Protein AF-A0A7C1WHR1-F1 (afdb_monomer_lite)

Organism: NCBI:txid2052148

Secondary structure (DSSP, 8-state):
-------SS------TT--------TTSSHHHHHHHHTTSS--

pLDDT: mean 92.86, std 5.64, range [64.88, 97.88]

Foldseek 3Di:
DDDDDLDDPDDDDDDPPDDDDDDDDPSNNRVVVVCCVVVNDPD

InterPro domains:
  IPR003439 ABC transporter-like, ATP-binding domain [PF00005] (7-43)
  IPR027417 P-loop containing nucleoside triphosphate hydrolase [G3DSA:3.40.50.300] (1-43)
  IPR027417 P-loop containing nucleoside triphosphate hydrolase [SSF52540] (3-43)
  IPR050763 ABC transporter ATP-binding component [PTHR42711] (2-43)

Radius of gyration: 11.75 Å; chains: 1; bounding box: 22×18×38 Å

Structure (mmCIF, N/CA/C/O backbone):
data_AF-A0A7C1WHR1-F1
#
_entry.id   AF-A0A7C1WHR1-F1
#
loop_
_atom_site.group_PDB
_atom_site.id
_atom_site.type_symbol
_atom_site.label_atom_id
_atom_site.label_alt_id
_atom_site.label_comp_id
_atom_site.label_asym_id
_atom_site.label_entity_id
_atom_site.label_seq_id
_atom_site.pdbx_PDB_ins_code
_atom_site.Cartn_x
_atom_site.Cartn_y
_atom_site.Cartn_z
_atom_site.occupancy
_atom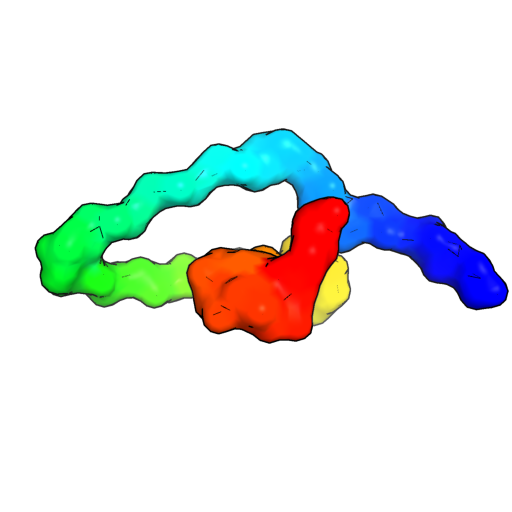_site.B_iso_or_equiv
_atom_site.auth_seq_id
_atom_site.auth_comp_id
_atom_site.auth_asym_id
_atom_site.auth_atom_id
_atom_site.pdbx_PDB_model_num
ATOM 1 N N . MET A 1 1 ? 5.130 1.855 -26.297 1.00 64.88 1 MET A N 1
ATOM 2 C CA . MET A 1 1 ? 5.284 1.860 -24.823 1.00 64.88 1 MET A CA 1
ATOM 3 C C . MET A 1 1 ? 5.525 0.434 -24.356 1.00 64.88 1 MET A C 1
ATOM 5 O O . MET A 1 1 ? 4.816 -0.454 -24.811 1.00 64.88 1 MET A O 1
ATOM 9 N N . LYS A 1 2 ? 6.534 0.191 -23.513 1.00 80.44 2 LYS A N 1
ATOM 10 C CA . LYS A 1 2 ? 6.805 -1.151 -22.977 1.00 80.44 2 LYS A CA 1
ATOM 11 C C . LYS A 1 2 ? 5.785 -1.442 -21.871 1.00 80.44 2 LYS A C 1
ATOM 13 O O . LYS A 1 2 ? 5.709 -0.679 -20.913 1.00 80.44 2 LYS A O 1
ATOM 18 N N . ARG A 1 3 ? 4.975 -2.495 -22.021 1.00 82.12 3 ARG A N 1
ATOM 19 C CA . ARG A 1 3 ? 4.100 -2.976 -20.941 1.00 82.12 3 ARG A CA 1
ATOM 20 C C . ARG A 1 3 ? 4.970 -3.601 -19.854 1.00 82.12 3 ARG A C 1
ATOM 22 O O . ARG A 1 3 ? 5.869 -4.379 -20.160 1.00 82.12 3 ARG A O 1
ATOM 29 N N . VAL A 1 4 ? 4.697 -3.244 -18.606 1.00 86.06 4 VAL A N 1
ATOM 30 C CA . VAL A 1 4 ? 5.330 -3.825 -17.421 1.00 86.06 4 VAL A CA 1
ATOM 31 C C . VAL A 1 4 ? 4.214 -4.313 -16.516 1.00 86.06 4 VAL A C 1
ATOM 33 O O . VAL A 1 4 ? 3.224 -3.608 -16.321 1.00 86.06 4 VAL A O 1
ATOM 36 N N . GLN A 1 5 ? 4.368 -5.519 -15.986 1.00 88.75 5 GLN A 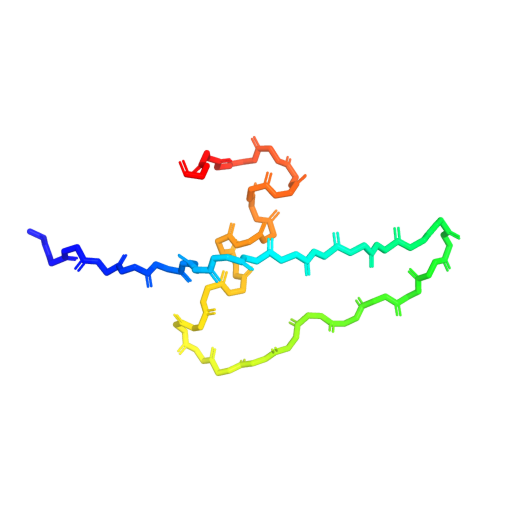N 1
ATOM 37 C CA . GLN A 1 5 ? 3.481 -6.023 -14.954 1.00 88.75 5 GLN A CA 1
ATOM 38 C C . GLN A 1 5 ? 3.804 -5.294 -13.646 1.00 88.75 5 GLN A C 1
ATOM 40 O O . GLN A 1 5 ? 4.871 -5.490 -13.072 1.00 88.75 5 GLN A O 1
ATOM 45 N N . ALA A 1 6 ? 2.911 -4.398 -13.218 1.00 90.44 6 ALA A N 1
ATOM 46 C CA . ALA A 1 6 ? 3.107 -3.612 -12.001 1.00 90.44 6 ALA A CA 1
ATOM 47 C C . ALA A 1 6 ? 2.777 -4.408 -10.731 1.00 90.44 6 ALA A C 1
ATOM 49 O O . ALA A 1 6 ? 3.403 -4.176 -9.703 1.00 90.44 6 ALA A O 1
ATOM 50 N N . LEU A 1 7 ? 1.798 -5.317 -10.808 1.00 93.31 7 LEU A N 1
ATOM 51 C CA . LEU A 1 7 ? 1.309 -6.133 -9.698 1.00 93.31 7 LEU A CA 1
ATOM 52 C C . LEU A 1 7 ? 1.109 -7.581 -10.161 1.00 93.31 7 LEU A C 1
ATOM 54 O O . LEU A 1 7 ? 0.733 -7.830 -11.308 1.00 93.31 7 LEU A O 1
ATOM 58 N N . SER A 1 8 ? 1.354 -8.530 -9.261 1.00 92.94 8 SER A N 1
ATOM 59 C CA . SER A 1 8 ? 1.105 -9.957 -9.473 1.00 92.94 8 SER A CA 1
ATOM 60 C C . SER A 1 8 ? 0.567 -10.549 -8.178 1.00 92.94 8 SER A C 1
ATOM 62 O O . SER A 1 8 ? 1.267 -10.497 -7.172 1.00 92.94 8 SER A O 1
ATOM 64 N N . GLU A 1 9 ? -0.667 -11.061 -8.207 1.00 92.69 9 GLU A N 1
ATOM 65 C CA . GLU A 1 9 ? -1.289 -11.822 -7.105 1.00 92.69 9 GLU A CA 1
ATOM 66 C C . GLU A 1 9 ? -1.205 -11.145 -5.720 1.00 92.69 9 GLU A C 1
ATOM 68 O O . GLU A 1 9 ? -0.968 -11.789 -4.697 1.00 92.69 9 GLU A O 1
ATOM 73 N N . LEU A 1 10 ? -1.393 -9.821 -5.675 1.00 93.00 10 LEU A N 1
ATOM 74 C CA . LEU A 1 10 ? -1.362 -9.075 -4.419 1.00 93.00 10 LEU A CA 1
ATOM 75 C C . LEU A 1 10 ? -2.581 -9.424 -3.554 1.00 93.00 10 LEU A C 1
ATOM 77 O O . LEU A 1 10 ? -3.710 -9.111 -3.920 1.00 93.00 10 LEU A O 1
ATOM 81 N N . ASN A 1 11 ? -2.321 -9.971 -2.369 1.00 94.38 11 ASN A N 1
ATOM 82 C CA . ASN A 1 11 ? -3.300 -10.142 -1.301 1.00 94.38 11 ASN A CA 1
ATOM 83 C C . ASN A 1 11 ? -2.899 -9.238 -0.130 1.00 94.38 11 ASN A C 1
ATOM 85 O O . ASN A 1 11 ? -1.779 -9.338 0.368 1.00 94.38 11 ASN A O 1
ATOM 89 N N . LEU A 1 12 ? -3.789 -8.333 0.279 1.00 94.12 12 LEU A N 1
ATOM 90 C CA . LEU A 1 12 ? -3.551 -7.388 1.369 1.00 94.12 12 LEU A CA 1
ATOM 91 C C . LEU A 1 12 ? -4.819 -7.245 2.210 1.00 94.12 12 LEU A C 1
ATOM 93 O O . LEU A 1 12 ? -5.895 -7.002 1.670 1.00 94.12 12 LEU A O 1
ATOM 97 N N . GLN A 1 13 ? -4.662 -7.343 3.524 1.00 95.06 13 GLN A N 1
ATOM 98 C CA . GLN A 1 13 ? -5.687 -7.072 4.523 1.00 95.06 13 GLN A CA 1
ATOM 99 C C . GLN A 1 13 ? -5.094 -6.072 5.516 1.00 95.06 13 GLN A C 1
ATOM 101 O O . GLN A 1 13 ? -3.946 -6.233 5.926 1.00 95.06 13 GLN A O 1
ATOM 106 N N . VAL A 1 14 ? -5.846 -5.020 5.831 1.00 94.06 14 VAL A N 1
ATOM 107 C CA . VAL A 1 14 ? -5.476 -3.997 6.817 1.00 94.06 14 VAL A CA 1
ATO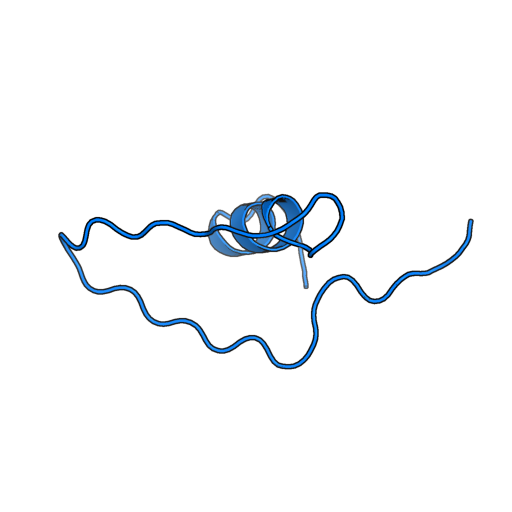M 108 C C . VAL A 1 14 ? -6.688 -3.792 7.705 1.00 94.06 14 VAL A C 1
ATOM 110 O O . VAL A 1 14 ? -7.783 -3.532 7.199 1.00 94.06 14 VAL A O 1
ATOM 113 N N . GLU A 1 15 ? -6.499 -3.938 9.009 1.00 96.12 15 GLU A N 1
ATOM 114 C CA . GLU A 1 15 ? -7.593 -3.862 9.972 1.00 96.12 15 GLU A CA 1
ATOM 115 C C . GLU A 1 15 ? -7.948 -2.412 10.322 1.00 96.12 15 GLU A C 1
ATOM 117 O O . GLU A 1 15 ? -7.152 -1.476 10.180 1.00 96.12 15 GLU A O 1
ATOM 122 N N . GLN A 1 16 ? -9.171 -2.199 10.810 1.00 96.38 16 GLN A N 1
ATOM 123 C CA . GLN A 1 16 ? -9.593 -0.866 11.229 1.00 96.38 16 GLN A CA 1
ATOM 124 C C . GLN A 1 16 ? -8.735 -0.364 12.401 1.00 96.38 16 GLN A C 1
ATOM 126 O O . GLN A 1 16 ? -8.634 -1.009 13.441 1.00 96.38 16 GLN A O 1
ATOM 131 N N . GLY A 1 17 ? -8.162 0.833 12.245 1.00 97.06 17 GLY A N 1
ATOM 132 C CA . GLY A 1 17 ? -7.308 1.460 13.259 1.00 97.06 17 GLY A CA 1
ATOM 133 C C . GLY A 1 17 ? -5.840 1.024 13.210 1.00 97.06 17 GLY A C 1
ATOM 134 O O . GLY A 1 17 ? -5.039 1.533 13.992 1.00 97.06 17 GLY A O 1
ATOM 135 N N . GLU A 1 18 ? -5.465 0.133 12.291 1.00 96.88 18 GLU A N 1
ATOM 136 C CA . GLU A 1 18 ? -4.078 -0.280 12.092 1.00 96.88 18 GLU A CA 1
ATOM 137 C C . GLU A 1 18 ? -3.251 0.819 11.399 1.00 96.88 18 GLU A C 1
ATOM 139 O O . GLU A 1 18 ? -3.675 1.424 10.411 1.00 96.88 18 GLU A O 1
ATOM 144 N N . ILE A 1 19 ? -2.033 1.064 11.895 1.00 95.44 19 ILE A N 1
ATOM 145 C CA . ILE A 1 19 ? -1.040 1.886 11.193 1.00 95.44 19 ILE A CA 1
ATOM 146 C C . ILE A 1 19 ? -0.212 0.960 10.301 1.00 95.44 19 ILE A C 1
ATOM 148 O O . ILE A 1 19 ? 0.691 0.272 10.773 1.00 95.44 19 ILE A O 1
ATOM 152 N N . PHE A 1 20 ? -0.504 0.975 9.002 1.00 93.69 20 PHE A N 1
ATOM 153 C CA . PHE A 1 20 ? 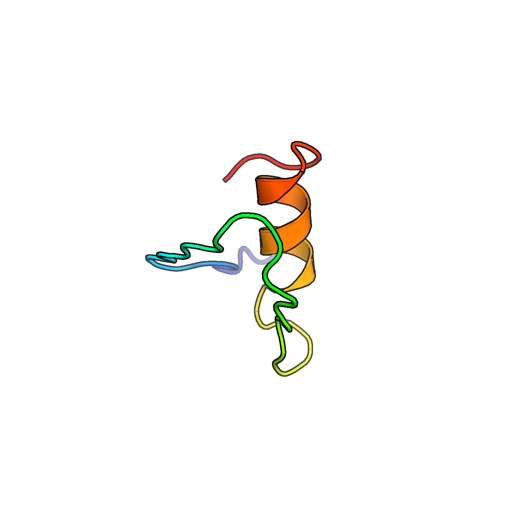0.164 0.133 8.011 1.00 93.69 20 PHE A CA 1
ATOM 154 C C . PHE A 1 20 ? 1.168 0.919 7.151 1.00 93.69 20 PHE A C 1
ATOM 156 O O . PHE A 1 20 ? 0.855 1.984 6.616 1.00 93.69 20 PHE A O 1
ATOM 163 N N . GLY A 1 21 ? 2.376 0.373 6.971 1.00 94.25 21 GLY A N 1
ATOM 164 C CA . GLY A 1 21 ? 3.415 0.931 6.100 1.00 94.25 21 GLY A CA 1
ATOM 165 C C . GLY A 1 21 ? 3.651 0.081 4.850 1.00 94.25 21 GLY A C 1
ATOM 166 O O . GLY A 1 21 ? 4.140 -1.040 4.951 1.00 94.25 21 GLY A O 1
ATOM 167 N N . PHE A 1 22 ? 3.385 0.631 3.658 1.00 94.69 22 PHE A N 1
ATOM 168 C CA . PHE A 1 22 ? 3.618 -0.061 2.382 1.00 94.69 22 PHE A CA 1
ATOM 169 C C . PHE A 1 22 ? 4.943 0.365 1.726 1.00 94.69 22 PHE A C 1
ATOM 171 O O . PHE A 1 22 ? 5.016 1.387 1.039 1.00 94.69 22 PHE A O 1
ATOM 178 N N . LEU A 1 23 ? 6.011 -0.407 1.954 1.00 94.44 23 LEU A N 1
ATOM 179 C CA . LEU A 1 23 ? 7.395 -0.058 1.597 1.00 94.44 23 LEU A CA 1
ATOM 180 C C . LEU A 1 23 ? 7.978 -0.942 0.480 1.00 94.44 23 LEU A C 1
ATOM 182 O O . LEU A 1 23 ? 7.477 -2.020 0.187 1.00 94.44 23 LEU A O 1
ATOM 186 N N . GLY A 1 24 ? 9.050 -0.468 -0.167 1.00 93.56 24 GLY A N 1
ATOM 187 C CA . GLY A 1 24 ? 9.734 -1.179 -1.257 1.00 93.56 24 GLY A CA 1
ATOM 188 C C . GLY A 1 24 ? 10.477 -0.246 -2.226 1.00 93.56 24 GLY A C 1
ATOM 189 O O . GLY A 1 24 ? 10.299 0.975 -2.157 1.00 93.56 24 GLY A O 1
ATOM 190 N N . PRO A 1 25 ? 11.283 -0.774 -3.164 1.00 95.81 25 PRO A N 1
ATOM 191 C CA . PRO A 1 25 ? 12.086 0.030 -4.090 1.00 95.81 25 PRO A CA 1
ATOM 192 C C . PRO A 1 25 ? 11.237 0.789 -5.125 1.00 95.81 25 PRO A C 1
ATOM 194 O O . PRO A 1 25 ? 10.032 0.554 -5.287 1.00 95.81 25 PRO A O 1
ATOM 197 N N . ASN A 1 26 ? 11.847 1.744 -5.829 1.00 93.31 26 ASN A N 1
ATOM 198 C CA . ASN A 1 26 ? 11.180 2.474 -6.911 1.00 93.31 26 ASN A CA 1
ATOM 199 C C . ASN A 1 26 ? 10.780 1.518 -8.042 1.00 93.31 26 ASN A C 1
ATOM 201 O O . ASN A 1 26 ? 11.539 0.629 -8.409 1.00 93.31 26 ASN A O 1
ATOM 205 N N . GLY A 1 27 ? 9.568 1.690 -8.575 1.00 91.44 27 GLY A N 1
ATOM 206 C CA . GLY A 1 27 ? 9.018 0.815 -9.616 1.00 91.44 27 GLY A CA 1
ATOM 207 C C . GLY A 1 27 ? 8.344 -0.470 -9.117 1.00 91.44 27 GLY A C 1
ATOM 208 O O . GLY A 1 27 ? 7.678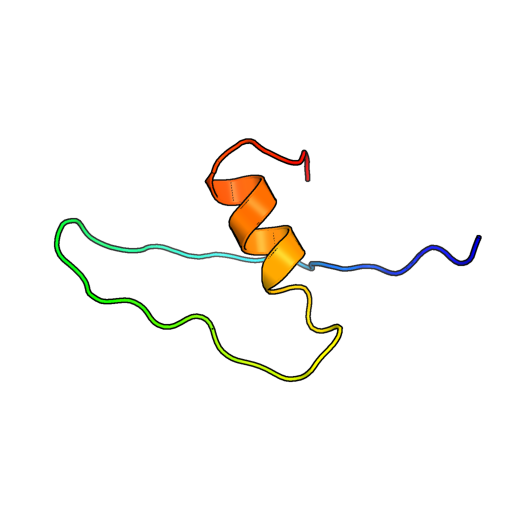 -1.119 -9.910 1.00 91.44 27 GLY A O 1
ATOM 209 N N . ALA A 1 28 ? 8.403 -0.798 -7.820 1.00 93.19 28 ALA A N 1
ATOM 210 C CA . ALA A 1 28 ? 7.806 -2.020 -7.253 1.00 93.19 28 ALA A CA 1
ATOM 211 C C . ALA A 1 28 ? 6.259 -2.037 -7.173 1.00 93.19 28 ALA A C 1
ATOM 213 O O . ALA A 1 28 ? 5.692 -2.861 -6.470 1.00 93.19 28 ALA A O 1
ATOM 214 N N . GLY A 1 29 ? 5.565 -1.088 -7.807 1.00 94.25 29 GLY A N 1
ATOM 215 C CA . GLY A 1 29 ? 4.096 -1.061 -7.827 1.00 94.25 29 GLY A CA 1
ATOM 216 C C . GLY A 1 29 ? 3.407 -0.327 -6.668 1.00 94.25 29 GLY A C 1
ATOM 217 O O . GLY A 1 29 ? 2.201 -0.135 -6.741 1.00 94.25 29 GLY A O 1
ATOM 218 N N . LYS A 1 30 ? 4.133 0.191 -5.663 1.00 96.50 30 LYS A N 1
ATOM 219 C CA . LYS A 1 30 ? 3.555 0.852 -4.464 1.00 96.50 30 LYS A CA 1
ATOM 220 C C . LYS A 1 30 ? 2.471 1.893 -4.762 1.00 96.50 30 LYS A C 1
ATOM 222 O O . LYS A 1 30 ? 1.341 1.781 -4.304 1.00 96.50 30 LYS A O 1
ATOM 227 N N . THR A 1 31 ? 2.808 2.913 -5.551 1.00 95.75 31 THR A N 1
ATOM 228 C CA . THR A 1 31 ? 1.866 3.985 -5.904 1.00 95.75 31 THR A CA 1
ATOM 229 C C . THR A 1 31 ? 0.697 3.458 -6.733 1.00 95.75 31 THR A C 1
ATOM 231 O O . THR A 1 31 ? -0.417 3.947 -6.579 1.00 95.75 31 THR A O 1
ATOM 234 N N . THR A 1 32 ? 0.934 2.463 -7.592 1.00 95.88 32 THR A N 1
ATOM 235 C CA . THR A 1 32 ? -0.121 1.811 -8.376 1.00 95.88 32 THR A CA 1
ATOM 236 C C . THR A 1 32 ? -1.099 1.080 -7.459 1.00 95.88 32 THR A C 1
ATOM 238 O O . THR A 1 32 ? -2.295 1.321 -7.567 1.00 95.88 32 THR A O 1
ATOM 241 N N . THR A 1 33 ? -0.606 0.287 -6.500 1.00 96.12 33 THR A N 1
ATOM 242 C CA . THR A 1 33 ? -1.431 -0.378 -5.479 1.00 96.12 33 THR A CA 1
ATOM 243 C C . THR A 1 33 ? -2.282 0.619 -4.708 1.00 96.12 33 THR A C 1
ATOM 245 O O . THR A 1 33 ? -3.495 0.456 -4.650 1.00 96.12 33 THR A O 1
ATOM 248 N N . ILE A 1 34 ? -1.671 1.674 -4.152 1.00 95.31 34 ILE A N 1
ATOM 249 C CA . ILE A 1 34 ? -2.411 2.660 -3.354 1.00 95.31 34 ILE A CA 1
ATOM 250 C C . ILE A 1 34 ? -3.490 3.336 -4.197 1.00 95.31 34 ILE A C 1
ATOM 252 O O . ILE A 1 34 ? -4.620 3.439 -3.738 1.00 95.31 34 ILE A O 1
ATOM 256 N N . LYS A 1 35 ? -3.183 3.732 -5.441 1.00 96.25 35 LYS A N 1
ATOM 257 C CA . LYS A 1 35 ? -4.174 4.320 -6.355 1.00 96.25 35 LYS A CA 1
ATOM 258 C C . LYS A 1 35 ? -5.341 3.377 -6.640 1.00 96.25 35 LYS A C 1
ATOM 260 O O . LYS A 1 35 ? -6.464 3.859 -6.694 1.00 96.25 35 LYS A O 1
ATOM 265 N N . ILE A 1 36 ? -5.094 2.077 -6.806 1.00 95.94 36 ILE A N 1
ATOM 266 C CA . ILE A 1 36 ? -6.162 1.082 -6.976 1.00 95.94 36 ILE A CA 1
ATOM 267 C C . ILE A 1 36 ? -7.025 1.010 -5.710 1.00 95.94 36 ILE A C 1
ATOM 269 O O . ILE A 1 3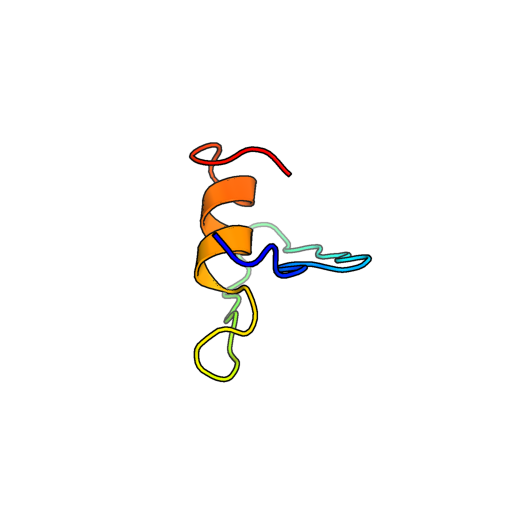6 ? -8.242 1.136 -5.802 1.00 95.94 36 ILE A O 1
ATOM 273 N N . LEU A 1 37 ? -6.409 0.894 -4.528 1.00 93.88 37 LEU A N 1
ATOM 274 C CA . LEU A 1 37 ? -7.127 0.779 -3.250 1.00 93.88 37 LEU A CA 1
ATOM 275 C C . LEU A 1 37 ? -8.016 1.992 -2.942 1.00 93.88 37 LEU A C 1
ATOM 277 O O . LEU A 1 37 ? -9.094 1.827 -2.381 1.00 93.88 37 LEU A O 1
ATOM 281 N N . ILE A 1 38 ? -7.589 3.199 -3.324 1.00 94.25 38 ILE A N 1
ATOM 282 C CA . ILE A 1 38 ? -8.365 4.435 -3.116 1.00 94.25 38 ILE A CA 1
ATOM 283 C C . ILE A 1 38 ? -9.248 4.812 -4.321 1.00 94.25 38 ILE A C 1
ATOM 285 O O . ILE A 1 38 ? -9.796 5.912 -4.355 1.00 94.25 38 ILE A O 1
ATOM 289 N N . GLY A 1 39 ? -9.372 3.938 -5.327 1.00 96.94 39 GLY A N 1
ATOM 290 C CA . GLY A 1 39 ? -10.268 4.126 -6.477 1.00 96.94 39 GLY A CA 1
ATOM 291 C C . GLY A 1 39 ? -9.789 5.107 -7.558 1.00 96.94 39 GLY A C 1
ATOM 292 O O . GLY A 1 39 ? -10.571 5.499 -8.418 1.00 96.94 39 GLY A O 1
ATOM 293 N N . LEU A 1 40 ? -8.512 5.502 -7.555 1.00 97.88 40 LEU A N 1
ATOM 294 C CA . LEU A 1 40 ? -7.903 6.389 -8.560 1.00 97.88 40 LEU A CA 1
ATOM 295 C C . LEU A 1 40 ? -7.299 5.645 -9.767 1.00 97.88 40 LEU A C 1
ATOM 297 O O . LEU A 1 40 ? -6.821 6.287 -10.705 1.00 97.88 40 LEU A O 1
ATOM 301 N N . ALA A 1 41 ? -7.267 4.312 -9.744 1.00 95.69 41 ALA A N 1
ATOM 302 C CA . ALA A 1 41 ? -6.831 3.463 -10.852 1.00 95.69 41 ALA A CA 1
ATOM 303 C C . ALA A 1 41 ? -7.601 2.132 -10.856 1.00 95.69 41 ALA A C 1
ATOM 305 O O . ALA A 1 41 ? -8.138 1.727 -9.829 1.00 95.69 41 ALA A O 1
ATOM 306 N N . GLN A 1 42 ? -7.635 1.457 -12.008 1.00 92.19 42 GLN A N 1
ATOM 307 C CA . GLN A 1 42 ? -8.211 0.116 -12.166 1.00 92.19 42 GLN A CA 1
ATOM 308 C C . GLN A 1 42 ? -7.088 -0.937 -12.257 1.00 92.19 42 GLN A C 1
ATOM 310 O O . GLN A 1 42 ? -6.019 -0.598 -12.781 1.00 92.19 42 GLN A O 1
ATOM 315 N N . PRO A 1 43 ? -7.300 -2.158 -11.728 1.00 87.50 43 PRO A N 1
ATOM 316 C CA . PRO A 1 43 ? -6.338 -3.258 -11.805 1.00 87.50 43 PRO A CA 1
ATOM 317 C C . PRO A 1 43 ? -6.134 -3.803 -13.226 1.00 87.50 43 PRO A C 1
ATOM 319 O O . PRO A 1 43 ? -7.083 -3.750 -14.042 1.00 87.50 43 PRO A O 1
#

Sequence (43 aa):
MKRVQALSELNLQVEQGEIFGFLGPNGAGKTTTIKILIGLAQP